Protein AF-A0A9E3L168-F1 (afdb_monomer_lite)

Secondary structure (DSSP, 8-state):
--------HHHHHHHHHHHHHHHHHHH-TTS-HHHHHHHTT-S-HHHHHHHHHHHHSS-HHHHHHHHTTS----PPP-PPP-

Structure (mmCIF, N/CA/C/O backbone):
data_AF-A0A9E3L168-F1
#
_entry.id   AF-A0A9E3L168-F1
#
loop_
_atom_site.group_PDB
_atom_site.id
_atom_site.type_symbol
_atom_site.label_atom_id
_atom_site.label_alt_id
_atom_site.label_comp_id
_atom_site.label_asym_id
_atom_site.label_entity_id
_atom_site.label_seq_id
_atom_site.pdbx_PDB_ins_code
_atom_site.Cartn_x
_atom_site.Cartn_y
_atom_site.Cartn_z
_atom_site.occupancy
_atom_site.B_iso_or_equiv
_atom_site.auth_seq_id
_atom_site.auth_comp_id
_atom_site.auth_asym_id
_atom_site.auth_atom_id
_atom_site.pdbx_PDB_model_num
ATOM 1 N N . MET A 1 1 ? 32.370 16.245 -4.169 1.00 47.94 1 MET A N 1
ATOM 2 C CA . MET A 1 1 ? 31.341 16.179 -3.115 1.00 47.94 1 MET A CA 1
ATOM 3 C C . MET A 1 1 ? 30.012 16.572 -3.741 1.00 47.94 1 MET A C 1
ATOM 5 O O . MET A 1 1 ? 29.661 17.737 -3.729 1.00 47.94 1 MET A O 1
ATOM 9 N N . PHE A 1 2 ? 29.345 15.611 -4.377 1.00 46.50 2 PHE A N 1
ATOM 10 C CA . PHE A 1 2 ? 27.940 15.699 -4.782 1.00 46.50 2 PHE A CA 1
ATOM 11 C C . PHE A 1 2 ? 27.372 14.298 -4.612 1.00 46.50 2 PHE A C 1
ATOM 13 O O . PHE A 1 2 ? 27.212 13.542 -5.561 1.00 46.50 2 PHE A O 1
ATOM 20 N N . GLU A 1 3 ? 27.180 13.924 -3.355 1.00 62.31 3 GLU A N 1
ATOM 21 C CA . GLU A 1 3 ? 26.323 12.802 -3.016 1.00 62.31 3 GLU A CA 1
ATOM 22 C C . GLU A 1 3 ? 24.926 13.401 -2.890 1.00 62.31 3 GLU A C 1
ATOM 24 O O . GLU A 1 3 ? 24.516 13.930 -1.862 1.00 62.31 3 GLU A O 1
ATOM 29 N N . SER A 1 4 ? 24.252 13.503 -4.025 1.00 56.59 4 SER A N 1
ATOM 30 C CA . SER A 1 4 ? 22.847 13.868 -4.079 1.00 56.59 4 SER A CA 1
ATOM 31 C C . SER A 1 4 ? 22.171 12.651 -4.652 1.00 56.59 4 SER A C 1
ATOM 33 O O . SER A 1 4 ? 22.300 12.383 -5.839 1.00 56.59 4 SER A O 1
ATOM 35 N N . VAL A 1 5 ? 21.571 11.872 -3.755 1.00 59.66 5 VAL A N 1
ATOM 36 C CA . VAL A 1 5 ? 20.836 10.643 -4.035 1.00 59.66 5 VAL A CA 1
ATOM 37 C C . VAL A 1 5 ? 20.010 10.834 -5.304 1.00 59.66 5 VAL A C 1
ATOM 39 O O . VAL A 1 5 ? 18.963 11.485 -5.290 1.00 59.66 5 VAL A O 1
ATOM 42 N N . GLU A 1 6 ? 20.487 10.269 -6.412 1.00 54.28 6 GLU A N 1
ATOM 43 C CA . GLU A 1 6 ? 19.656 10.036 -7.577 1.00 54.28 6 GLU A CA 1
ATOM 44 C C . GLU A 1 6 ? 18.630 9.006 -7.122 1.00 54.28 6 GLU A C 1
ATOM 46 O O . GLU A 1 6 ? 18.891 7.803 -7.124 1.00 54.28 6 GLU A O 1
ATOM 51 N N . LEU A 1 7 ? 17.470 9.468 -6.651 1.00 60.62 7 LEU A N 1
ATOM 52 C CA . LEU A 1 7 ? 16.320 8.591 -6.495 1.00 60.62 7 LEU A CA 1
ATOM 53 C C . LEU A 1 7 ? 16.036 8.046 -7.892 1.00 60.62 7 LEU A C 1
ATOM 55 O O . LEU A 1 7 ? 15.424 8.725 -8.721 1.00 60.62 7 LEU A O 1
ATOM 59 N N . SER A 1 8 ? 16.569 6.852 -8.161 1.00 67.12 8 SER A N 1
ATOM 60 C CA . SER A 1 8 ? 16.523 6.206 -9.464 1.00 67.12 8 SER A CA 1
ATOM 61 C C . SER A 1 8 ? 15.078 6.201 -9.947 1.00 67.12 8 SER A C 1
ATOM 63 O O . SER A 1 8 ? 14.155 6.011 -9.153 1.00 67.12 8 SER A O 1
ATOM 65 N N . PHE A 1 9 ? 14.855 6.402 -11.242 1.00 66.31 9 PHE A N 1
ATOM 66 C CA . PHE A 1 9 ? 13.515 6.444 -11.835 1.00 66.31 9 PHE A CA 1
ATOM 67 C C . PHE A 1 9 ? 12.616 5.282 -11.360 1.00 66.31 9 PHE A C 1
ATOM 69 O O . PHE A 1 9 ? 11.436 5.477 -11.067 1.00 66.31 9 PHE A O 1
ATOM 76 N N . GLY A 1 10 ? 13.190 4.088 -11.168 1.00 71.38 10 GLY A N 1
ATOM 77 C CA . GLY A 1 10 ? 12.480 2.929 -10.616 1.00 71.38 10 GLY A CA 1
ATOM 78 C C . GLY A 1 10 ? 11.989 3.104 -9.171 1.00 71.38 10 GLY A C 1
ATOM 79 O O . GLY A 1 10 ? 10.926 2.596 -8.816 1.00 71.38 10 GLY A O 1
ATOM 80 N N . GLU A 1 11 ? 12.712 3.846 -8.335 1.00 73.62 11 GLU A N 1
ATOM 81 C CA . GLU A 1 11 ? 12.302 4.186 -6.971 1.00 73.62 11 GLU A CA 1
ATOM 82 C C . GLU A 1 11 ? 11.182 5.226 -6.946 1.00 73.62 11 GLU A C 1
ATOM 84 O O . GLU A 1 11 ? 10.212 5.048 -6.211 1.00 73.62 11 GLU A O 1
ATOM 89 N N . GLN A 1 12 ? 11.251 6.256 -7.793 1.00 72.19 12 GLN A N 1
ATOM 90 C CA . GLN A 1 12 ? 10.152 7.218 -7.920 1.00 72.19 12 GLN A CA 1
ATOM 91 C C . GLN A 1 12 ? 8.865 6.550 -8.409 1.00 72.19 12 GLN A C 1
ATOM 93 O O . GLN A 1 12 ? 7.816 6.717 -7.790 1.00 72.19 12 GLN A O 1
ATOM 98 N N . VAL A 1 13 ? 8.947 5.713 -9.447 1.00 83.00 13 VAL A N 1
ATOM 99 C CA . VAL A 1 13 ? 7.793 4.949 -9.947 1.00 83.00 13 VAL A CA 1
ATOM 100 C C . VAL A 1 13 ? 7.214 4.048 -8.854 1.00 83.00 13 VAL A C 1
ATOM 102 O O . VAL A 1 13 ? 5.995 3.952 -8.700 1.00 83.00 13 VAL A O 1
ATOM 105 N N . ARG A 1 14 ? 8.072 3.399 -8.060 1.00 82.19 14 ARG A N 1
ATOM 106 C CA . ARG A 1 14 ? 7.648 2.580 -6.919 1.00 82.19 14 ARG A CA 1
ATOM 107 C C . ARG A 1 14 ? 6.936 3.414 -5.855 1.00 82.19 14 ARG A C 1
ATOM 109 O O . ARG A 1 14 ? 5.897 2.984 -5.363 1.00 82.19 14 ARG A O 1
ATOM 116 N N . ASN A 1 15 ? 7.444 4.596 -5.530 1.00 81.38 15 ASN A N 1
ATOM 117 C CA . ASN A 1 15 ? 6.825 5.486 -4.549 1.00 81.38 15 ASN A CA 1
ATOM 118 C C . ASN A 1 15 ? 5.448 5.981 -5.019 1.00 81.38 15 ASN A C 1
ATOM 120 O O . ASN A 1 15 ? 4.489 5.925 -4.252 1.00 81.38 15 ASN A O 1
ATOM 124 N N . SER A 1 16 ? 5.296 6.350 -6.294 1.00 83.38 16 SER A N 1
ATOM 125 C CA . SER A 1 16 ? 3.983 6.700 -6.860 1.00 83.38 16 SER A CA 1
ATOM 126 C C . SER A 1 16 ? 2.992 5.531 -6.795 1.00 83.38 16 SER A C 1
ATOM 128 O O . SER A 1 16 ? 1.829 5.716 -6.437 1.00 83.38 16 SER A O 1
ATOM 130 N N . ARG A 1 17 ? 3.449 4.301 -7.070 1.00 85.56 17 ARG A N 1
ATOM 131 C CA . ARG A 1 17 ? 2.623 3.087 -6.918 1.00 85.56 17 ARG A CA 1
ATOM 132 C C . ARG A 1 17 ? 2.203 2.861 -5.465 1.00 85.56 17 ARG A C 1
ATOM 134 O O . ARG A 1 17 ? 1.060 2.491 -5.214 1.00 85.56 17 ARG A O 1
ATOM 141 N N . LEU A 1 18 ? 3.101 3.102 -4.509 1.00 83.00 18 LEU A N 1
ATOM 142 C CA . LEU A 1 18 ? 2.814 2.996 -3.075 1.00 83.00 18 LEU A CA 1
ATOM 143 C C . LEU A 1 18 ? 1.745 4.003 -2.629 1.00 83.00 18 LEU A C 1
ATOM 145 O O . LEU A 1 18 ? 0.844 3.627 -1.882 1.00 83.00 18 LEU A O 1
ATOM 149 N N . GLN A 1 19 ? 1.798 5.241 -3.125 1.00 84.06 19 GLN A N 1
ATOM 150 C CA . GLN A 1 19 ? 0.766 6.257 -2.881 1.00 84.06 19 GLN A CA 1
ATOM 151 C C . GLN A 1 19 ? -0.606 5.835 -3.404 1.00 84.06 19 GLN A C 1
ATOM 153 O O . GLN A 1 19 ? -1.595 5.917 -2.674 1.00 84.06 19 GLN A O 1
ATOM 158 N N . PHE A 1 20 ? -0.663 5.304 -4.625 1.00 84.56 20 PHE A N 1
ATOM 159 C CA . PHE A 1 20 ? -1.903 4.764 -5.173 1.00 84.56 20 PHE A CA 1
ATOM 160 C C . PHE A 1 20 ? -2.452 3.624 -4.300 1.00 84.56 20 PHE A C 1
ATOM 162 O O . PHE A 1 20 ? -3.604 3.661 -3.870 1.00 84.56 20 PHE A O 1
ATOM 169 N N . CYS A 1 21 ? -1.594 2.672 -3.931 1.00 84.25 21 CYS A N 1
ATOM 170 C CA . CYS A 1 21 ? -1.924 1.575 -3.022 1.00 84.25 21 CYS A CA 1
ATOM 171 C C . CYS A 1 21 ? -2.485 2.051 -1.673 1.00 84.25 21 CYS A C 1
ATOM 173 O O . CYS A 1 21 ? -3.446 1.477 -1.168 1.00 84.25 21 CYS A O 1
ATOM 175 N N . ALA A 1 22 ? -1.902 3.096 -1.082 1.00 83.06 22 ALA A N 1
ATOM 176 C CA . ALA A 1 22 ? -2.367 3.670 0.177 1.00 83.06 22 ALA A CA 1
ATOM 177 C C . ALA A 1 22 ? -3.775 4.276 0.049 1.00 83.06 22 ALA A C 1
ATOM 179 O O . ALA A 1 22 ? -4.630 4.051 0.907 1.00 83.06 22 ALA A O 1
ATOM 180 N N . SER A 1 23 ? -4.046 4.976 -1.057 1.00 82.38 23 SER A N 1
ATOM 181 C CA . SER A 1 23 ? -5.381 5.514 -1.335 1.00 82.38 23 SER A CA 1
ATOM 182 C C . SER A 1 23 ? -6.426 4.403 -1.497 1.00 82.38 23 SER A C 1
ATOM 184 O O . SER A 1 23 ? -7.504 4.477 -0.906 1.00 82.38 23 SER A O 1
ATOM 186 N N . GLU A 1 24 ? -6.074 3.319 -2.193 1.00 84.69 24 GLU A N 1
ATOM 187 C CA . GLU A 1 24 ? -6.947 2.156 -2.368 1.00 84.69 24 GLU A CA 1
ATOM 188 C C . GLU A 1 24 ? -7.165 1.398 -1.054 1.00 84.69 24 GLU A C 1
ATOM 190 O O . GLU A 1 24 ? -8.283 0.979 -0.776 1.00 84.69 24 GLU A O 1
ATOM 195 N N . LEU A 1 25 ? -6.144 1.286 -0.195 1.00 80.00 25 LEU A N 1
ATOM 196 C CA . LEU A 1 25 ? -6.264 0.680 1.140 1.00 80.00 25 LEU A CA 1
ATOM 197 C C . LEU A 1 25 ? -7.272 1.398 2.037 1.00 80.00 25 LEU A C 1
ATOM 199 O O . LEU A 1 25 ? -7.925 0.756 2.861 1.00 80.00 25 LEU A O 1
ATOM 203 N N . SER A 1 26 ? -7.371 2.720 1.900 1.00 79.25 26 SER A N 1
ATOM 204 C CA . SER A 1 26 ? -8.331 3.533 2.644 1.00 79.25 26 SER A CA 1
ATOM 205 C C . SER A 1 26 ? -9.746 3.411 2.063 1.00 79.25 26 SER A C 1
ATOM 207 O O . SER A 1 26 ? -10.719 3.305 2.807 1.00 79.25 26 SER A O 1
ATOM 209 N N . ARG A 1 27 ? -9.865 3.369 0.728 1.00 80.38 27 ARG A N 1
ATOM 210 C CA . ARG A 1 27 ? -11.154 3.300 0.014 1.00 80.38 27 ARG A CA 1
ATOM 211 C C . ARG A 1 27 ? -11.792 1.913 0.023 1.00 80.38 27 ARG A C 1
ATOM 213 O O . ARG A 1 27 ? -13.013 1.814 0.071 1.00 80.38 27 ARG A O 1
ATOM 220 N N . LEU A 1 28 ? -10.984 0.859 -0.056 1.00 80.44 28 LEU A N 1
ATOM 221 C CA . LEU A 1 28 ? -11.423 -0.525 -0.219 1.00 80.44 28 LEU A CA 1
ATOM 222 C C . LEU A 1 28 ? -10.953 -1.376 0.963 1.00 80.44 28 LEU A C 1
ATOM 224 O O . LEU A 1 28 ? -9.994 -2.144 0.833 1.00 80.44 28 LEU A O 1
ATOM 228 N N . PRO A 1 29 ? -11.632 -1.298 2.122 1.00 74.31 29 PRO A N 1
ATOM 229 C CA . PRO A 1 29 ? -11.343 -2.210 3.212 1.00 74.31 29 PRO A CA 1
ATOM 230 C C . PRO A 1 29 ? -11.566 -3.660 2.755 1.00 74.31 29 PRO A C 1
ATOM 232 O O . PRO A 1 29 ? -10.763 -4.520 3.051 1.00 74.31 29 PRO A O 1
ATOM 235 N N . ASP A 1 30 ? -12.558 -4.012 1.957 1.00 80.12 30 ASP A N 1
ATOM 236 C CA . ASP A 1 30 ? -12.797 -5.446 1.710 1.00 80.12 30 ASP A CA 1
ATOM 237 C C . ASP A 1 30 ? -11.712 -6.155 0.870 1.00 80.12 30 ASP A C 1
ATOM 239 O O . ASP A 1 30 ? -11.636 -7.382 0.885 1.00 80.12 30 ASP A O 1
ATOM 243 N N . ARG A 1 31 ? -10.800 -5.411 0.222 1.00 83.00 31 ARG A N 1
ATOM 244 C CA . ARG A 1 31 ? -9.687 -6.001 -0.533 1.00 83.00 31 ARG A CA 1
ATOM 245 C C . ARG A 1 31 ? -8.545 -6.485 0.352 1.00 83.00 31 ARG A C 1
ATOM 247 O O . ARG A 1 31 ? -8.183 -5.885 1.372 1.00 83.00 31 ARG A O 1
ATOM 254 N N . SER A 1 32 ? -7.930 -7.580 -0.085 1.00 85.38 32 SER A N 1
ATOM 255 C CA . SER A 1 32 ? -6.739 -8.122 0.556 1.00 85.38 32 SER A CA 1
ATOM 256 C C . SER A 1 32 ? -5.493 -7.291 0.218 1.00 85.38 32 SER A C 1
ATOM 258 O O . SER A 1 32 ? -5.374 -6.704 -0.858 1.00 85.38 32 SER A O 1
ATOM 260 N N . LEU A 1 33 ? -4.514 -7.272 1.132 1.00 82.75 33 LEU A N 1
ATOM 261 C CA . LEU A 1 33 ? -3.217 -6.626 0.879 1.00 82.75 33 LEU A CA 1
ATOM 262 C C . LEU A 1 33 ? -2.512 -7.220 -0.351 1.00 82.75 33 LEU A C 1
ATOM 264 O O . LEU A 1 33 ? -1.800 -6.506 -1.048 1.00 82.75 33 LEU A O 1
ATOM 268 N N . ALA A 1 34 ? -2.738 -8.513 -0.605 1.00 85.56 34 ALA A N 1
ATOM 269 C CA . ALA A 1 34 ? -2.249 -9.244 -1.767 1.00 85.56 34 ALA A CA 1
ATOM 270 C C . ALA A 1 34 ? -2.730 -8.627 -3.074 1.00 85.56 34 ALA A C 1
ATOM 272 O O . ALA A 1 34 ? -1.925 -8.275 -3.928 1.00 85.56 34 ALA A O 1
ATOM 273 N N . GLU A 1 35 ? -4.043 -8.456 -3.197 1.00 87.25 35 GLU A N 1
ATOM 274 C CA . GLU A 1 35 ? -4.665 -7.922 -4.403 1.00 87.25 35 GLU A CA 1
ATOM 275 C C . GLU A 1 35 ? -4.287 -6.466 -4.639 1.00 87.25 35 GLU A C 1
ATOM 277 O O . GLU A 1 35 ? -4.045 -6.074 -5.776 1.00 87.25 35 GLU A O 1
ATOM 282 N N . ILE A 1 36 ? -4.195 -5.668 -3.573 1.00 85.75 36 ILE A N 1
ATOM 283 C CA . ILE A 1 36 ? -3.786 -4.266 -3.682 1.00 85.75 36 ILE A CA 1
ATOM 284 C C . ILE A 1 36 ? -2.324 -4.177 -4.140 1.00 85.75 36 ILE A C 1
ATOM 286 O O . ILE A 1 36 ? -2.027 -3.455 -5.091 1.00 85.75 36 ILE A O 1
ATOM 290 N N . ALA A 1 37 ? -1.423 -4.963 -3.540 1.00 85.44 37 ALA A N 1
ATOM 291 C CA . ALA A 1 37 ? -0.025 -5.035 -3.959 1.00 85.44 37 ALA A CA 1
ATOM 292 C C . ALA A 1 37 ? 0.100 -5.446 -5.437 1.00 85.44 37 ALA A C 1
ATOM 294 O O . ALA A 1 37 ? 0.780 -4.764 -6.209 1.00 85.44 37 ALA A O 1
ATOM 295 N N . LEU A 1 38 ? -0.620 -6.496 -5.844 1.00 86.50 38 LEU A N 1
ATOM 296 C CA . LEU A 1 38 ? -0.642 -6.985 -7.222 1.00 86.50 38 LEU A CA 1
ATOM 297 C C . LEU A 1 38 ? -1.177 -5.918 -8.190 1.00 86.50 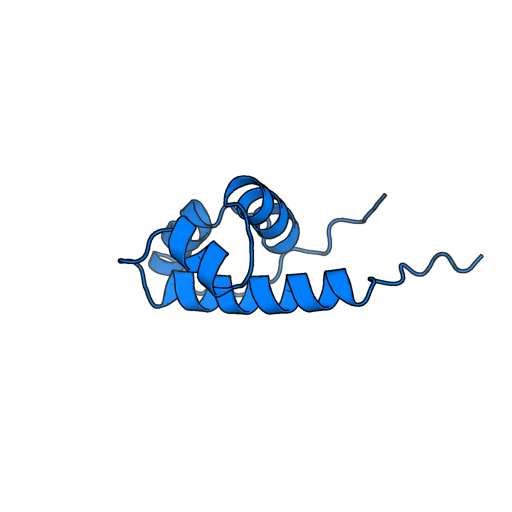38 LEU A C 1
ATOM 299 O O . LEU A 1 38 ? -0.575 -5.660 -9.230 1.00 86.50 38 LEU A O 1
ATOM 303 N N . SER A 1 39 ? -2.258 -5.229 -7.811 1.00 83.69 39 SER A N 1
ATOM 304 C CA . SER A 1 39 ? -2.875 -4.154 -8.598 1.00 83.69 39 SER A CA 1
ATOM 305 C C . SER A 1 39 ? -1.956 -2.944 -8.776 1.00 83.69 39 SER A C 1
ATOM 307 O O . SER A 1 39 ? -2.035 -2.262 -9.794 1.00 83.69 39 SER A O 1
ATOM 309 N N . CYS A 1 40 ? -1.070 -2.673 -7.816 1.00 81.31 40 CYS A N 1
ATOM 310 C CA . CYS A 1 40 ? -0.051 -1.628 -7.924 1.00 81.31 40 CYS A CA 1
ATOM 311 C C . CYS A 1 40 ? 1.207 -2.091 -8.682 1.00 81.31 40 CYS A C 1
ATOM 313 O O . CYS A 1 40 ? 2.114 -1.288 -8.919 1.00 81.31 40 CYS A O 1
ATOM 315 N N . GLY A 1 41 ? 1.279 -3.364 -9.081 1.00 82.69 41 GLY A N 1
ATOM 316 C CA . GLY A 1 41 ? 2.402 -3.958 -9.805 1.00 82.69 41 GLY A CA 1
ATOM 317 C C . GLY A 1 41 ? 3.545 -4.452 -8.917 1.00 82.69 41 GLY A C 1
ATOM 318 O O . GLY A 1 41 ? 4.685 -4.499 -9.374 1.00 82.69 41 GLY A O 1
ATOM 319 N N . PHE A 1 42 ? 3.268 -4.803 -7.659 1.00 83.12 42 PHE A N 1
ATOM 320 C CA . PHE A 1 42 ? 4.195 -5.576 -6.835 1.00 83.12 42 PHE A CA 1
ATOM 321 C C . PHE A 1 42 ? 3.967 -7.070 -7.075 1.00 83.12 42 PHE A C 1
ATOM 323 O O . PHE A 1 42 ? 2.840 -7.544 -6.975 1.00 83.12 42 PHE A O 1
ATOM 330 N N . GLY A 1 43 ? 5.043 -7.809 -7.362 1.00 78.81 43 GLY A N 1
ATOM 331 C CA . GLY A 1 43 ? 4.981 -9.269 -7.510 1.00 78.81 43 GLY A CA 1
ATOM 332 C C . GLY A 1 43 ? 4.712 -9.997 -6.191 1.00 78.81 43 GLY A C 1
ATOM 333 O O . GLY A 1 43 ? 4.077 -11.044 -6.191 1.00 78.81 43 GLY A O 1
ATOM 334 N N . ASP A 1 44 ? 5.124 -9.401 -5.065 1.00 84.81 44 ASP A N 1
ATOM 335 C CA . ASP A 1 44 ? 5.080 -10.046 -3.754 1.00 84.81 44 ASP A CA 1
ATOM 336 C C . ASP A 1 44 ? 4.662 -9.094 -2.631 1.00 84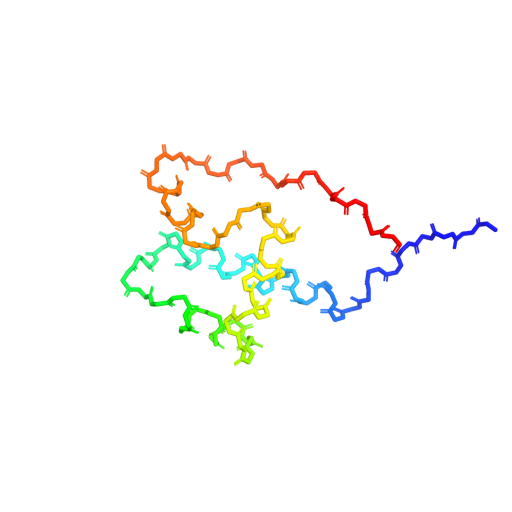.81 44 ASP A C 1
ATOM 338 O O . ASP A 1 44 ? 5.144 -7.961 -2.510 1.00 84.81 44 ASP A O 1
ATOM 342 N N . ILE A 1 45 ? 3.838 -9.615 -1.720 1.00 84.88 45 ILE A N 1
ATOM 343 C CA . ILE A 1 45 ? 3.371 -8.906 -0.519 1.00 84.88 45 ILE A CA 1
ATOM 344 C C . ILE A 1 45 ? 4.520 -8.595 0.437 1.00 84.88 45 ILE A C 1
ATOM 346 O O . ILE A 1 45 ? 4.521 -7.544 1.069 1.00 84.88 45 ILE A O 1
ATOM 350 N N . SER A 1 46 ? 5.498 -9.492 0.574 1.00 86.06 46 SER A N 1
ATOM 351 C CA . SER A 1 46 ? 6.632 -9.293 1.487 1.00 86.06 46 SER A CA 1
ATOM 352 C C . SER A 1 46 ? 7.469 -8.084 1.074 1.00 86.06 46 SER A C 1
ATOM 354 O O . SER A 1 46 ? 7.787 -7.233 1.908 1.00 86.06 46 SER A O 1
ATOM 356 N N . HIS A 1 47 ? 7.756 -7.969 -0.226 1.00 84.25 47 HIS A N 1
ATOM 357 C CA . HIS A 1 47 ? 8.465 -6.824 -0.788 1.00 84.25 47 HIS A CA 1
ATOM 358 C C . HIS A 1 47 ? 7.622 -5.548 -0.671 1.00 84.25 47 HIS A C 1
ATOM 360 O O . HIS A 1 47 ? 8.110 -4.528 -0.184 1.00 84.25 47 HIS A O 1
ATOM 366 N N . PHE A 1 48 ? 6.331 -5.628 -1.010 1.00 85.19 48 PHE A N 1
ATOM 367 C CA . PHE A 1 48 ? 5.391 -4.524 -0.829 1.00 85.19 48 PHE A CA 1
ATOM 368 C C . PHE A 1 48 ? 5.352 -4.024 0.618 1.00 85.19 48 PHE A C 1
ATOM 370 O O . PHE A 1 48 ? 5.535 -2.836 0.844 1.00 85.19 48 PHE A O 1
ATOM 377 N N . ASN A 1 49 ? 5.189 -4.904 1.608 1.00 85.69 49 ASN A N 1
ATOM 378 C CA . ASN A 1 49 ? 5.143 -4.539 3.024 1.00 85.69 49 ASN A CA 1
ATOM 379 C C . ASN A 1 49 ? 6.423 -3.834 3.475 1.00 85.69 49 ASN A C 1
ATOM 381 O O . ASN A 1 49 ? 6.357 -2.871 4.240 1.00 85.69 49 ASN A O 1
ATOM 385 N N . HIS A 1 50 ? 7.584 -4.303 3.011 1.00 85.06 50 HIS A N 1
ATOM 386 C CA . HIS A 1 50 ? 8.860 -3.688 3.352 1.00 85.06 50 HIS A CA 1
ATOM 387 C C . HIS A 1 50 ? 8.974 -2.281 2.755 1.00 85.06 50 HIS A C 1
ATOM 389 O O . HIS A 1 50 ? 9.273 -1.334 3.480 1.00 85.06 50 HIS A O 1
ATOM 395 N N . CYS A 1 51 ? 8.669 -2.122 1.463 1.00 82.94 51 CYS A N 1
ATOM 396 C CA . CYS A 1 51 ? 8.690 -0.825 0.787 1.00 82.94 51 CYS A CA 1
ATOM 397 C C . CYS A 1 51 ? 7.628 0.135 1.334 1.00 82.94 51 CYS A C 1
ATOM 399 O O . CYS A 1 51 ? 7.922 1.302 1.568 1.00 82.94 51 CYS A O 1
ATOM 401 N N . PHE A 1 52 ? 6.416 -0.355 1.592 1.00 84.44 52 PHE A N 1
ATOM 402 C CA . PHE A 1 52 ? 5.314 0.424 2.144 1.00 84.44 52 PHE A CA 1
ATOM 403 C C . PHE A 1 52 ? 5.666 0.931 3.538 1.00 84.44 52 PHE A C 1
ATOM 405 O O . PHE A 1 52 ? 5.534 2.117 3.801 1.00 84.44 52 PHE A O 1
ATOM 412 N N . ARG A 1 53 ? 6.213 0.074 4.408 1.00 84.38 53 ARG A N 1
ATOM 413 C CA . ARG A 1 53 ? 6.689 0.497 5.730 1.00 84.38 53 ARG A CA 1
ATOM 414 C C . ARG A 1 53 ? 7.880 1.449 5.640 1.00 84.38 53 ARG A C 1
ATOM 416 O O . ARG A 1 53 ? 7.971 2.359 6.450 1.00 84.38 53 ARG A O 1
ATOM 423 N N . LYS A 1 54 ? 8.778 1.276 4.668 1.00 80.94 54 LYS A N 1
ATOM 424 C CA . LYS A 1 54 ? 9.897 2.205 4.442 1.00 80.94 54 LYS A CA 1
ATOM 425 C C . LYS A 1 54 ? 9.405 3.591 4.001 1.00 80.94 54 LYS A C 1
ATOM 427 O O . LYS A 1 54 ? 9.982 4.586 4.414 1.00 80.94 54 LYS A O 1
ATOM 432 N N . HIS A 1 55 ? 8.346 3.648 3.192 1.00 78.88 55 HIS A N 1
ATOM 433 C CA . HIS A 1 55 ? 7.803 4.892 2.642 1.00 78.88 55 HIS A CA 1
ATOM 434 C C . HIS A 1 55 ? 6.806 5.591 3.581 1.00 78.88 55 HIS A C 1
ATOM 436 O O . HIS A 1 55 ? 6.867 6.801 3.752 1.00 78.88 55 HIS A O 1
ATOM 442 N N . PHE A 1 56 ? 5.905 4.832 4.211 1.00 79.88 56 PHE A N 1
ATOM 443 C CA . PHE A 1 56 ? 4.834 5.331 5.084 1.00 79.88 56 PHE A CA 1
ATOM 444 C C . PHE A 1 56 ? 5.113 5.148 6.579 1.00 79.88 56 PHE A C 1
ATOM 446 O O . PHE A 1 56 ? 4.288 5.531 7.402 1.00 79.88 56 PHE A O 1
ATOM 453 N N . GLY A 1 57 ? 6.228 4.527 6.967 1.00 79.12 57 GLY A N 1
ATOM 454 C CA . GLY A 1 57 ? 6.578 4.255 8.369 1.00 79.12 57 GLY A CA 1
ATOM 455 C C . GLY A 1 57 ? 5.725 3.168 9.039 1.00 79.12 57 GLY A C 1
ATOM 456 O O . GLY A 1 57 ? 6.164 2.528 9.992 1.00 79.12 57 GLY A O 1
ATOM 457 N N . VAL A 1 58 ? 4.525 2.904 8.521 1.00 82.25 58 VAL A N 1
ATOM 458 C CA . VAL A 1 58 ? 3.554 1.946 9.058 1.00 82.25 58 VAL A CA 1
ATOM 459 C C . VAL A 1 58 ? 3.335 0.778 8.104 1.00 82.25 58 VAL A C 1
ATOM 461 O O . VAL A 1 58 ? 3.522 0.889 6.895 1.00 82.25 58 VAL A O 1
ATOM 464 N N . SER A 1 59 ? 2.923 -0.373 8.638 1.00 82.38 59 SER A N 1
ATOM 465 C CA . SER A 1 59 ? 2.502 -1.489 7.785 1.00 82.38 59 SER A CA 1
ATOM 466 C C . SER A 1 59 ? 1.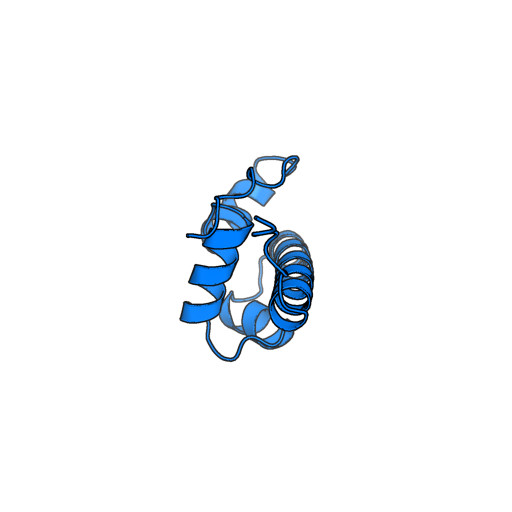165 -1.158 7.103 1.00 82.38 59 SER A C 1
ATOM 468 O O . SER A 1 59 ? 0.342 -0.472 7.705 1.00 82.38 59 SER A O 1
ATOM 470 N N . PRO A 1 60 ? 0.875 -1.667 5.896 1.00 81.38 60 PRO A N 1
ATOM 471 C CA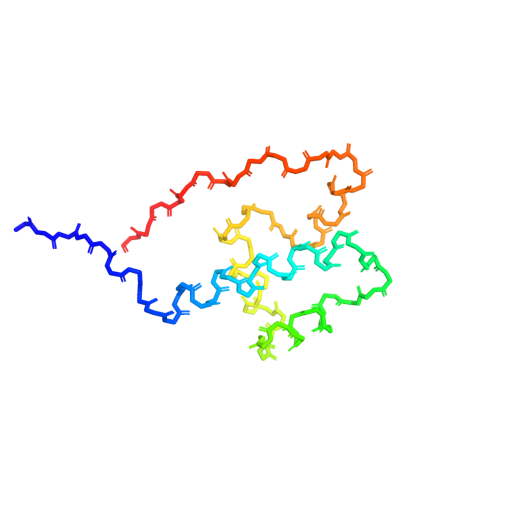 . PRO A 1 60 ? -0.391 -1.385 5.210 1.00 81.38 60 PRO A CA 1
ATOM 472 C C . PRO A 1 60 ? -1.621 -1.908 5.976 1.00 81.38 60 PRO A C 1
ATOM 474 O O . PRO A 1 60 ? -2.707 -1.336 5.900 1.00 81.38 60 PRO A O 1
ATOM 477 N N . ARG A 1 61 ? -1.445 -2.955 6.795 1.00 81.00 61 ARG A N 1
ATOM 478 C CA . ARG A 1 61 ? -2.466 -3.451 7.734 1.00 81.00 61 ARG A CA 1
ATOM 479 C C . ARG A 1 61 ? -2.779 -2.424 8.825 1.00 81.00 61 ARG A C 1
ATOM 481 O O . ARG A 1 61 ? -3.941 -2.206 9.154 1.00 81.00 61 ARG A O 1
ATOM 488 N N . GLU A 1 62 ? -1.736 -1.790 9.352 1.00 79.81 62 GLU A N 1
ATOM 489 C CA . GLU A 1 62 ? -1.846 -0.740 10.362 1.00 79.81 62 GLU A CA 1
ATOM 490 C C . GLU A 1 62 ? -2.367 0.564 9.755 1.00 79.81 62 GLU A C 1
ATOM 492 O O . GLU A 1 62 ? -3.251 1.188 10.325 1.00 79.81 62 GLU A O 1
ATOM 497 N N . TYR A 1 63 ? -1.920 0.915 8.547 1.00 81.75 63 TYR A N 1
ATOM 498 C CA . TYR A 1 63 ? -2.432 2.041 7.767 1.00 81.75 63 TYR A CA 1
ATOM 499 C C . TYR A 1 63 ? -3.950 1.954 7.607 1.00 81.75 63 TYR A C 1
ATOM 501 O O . TYR A 1 63 ? -4.659 2.919 7.862 1.00 81.75 63 TYR A O 1
ATOM 509 N N . ARG A 1 64 ? -4.469 0.763 7.293 1.00 80.00 64 ARG A N 1
ATOM 510 C CA . ARG A 1 64 ? -5.911 0.510 7.218 1.00 80.00 64 ARG A CA 1
ATOM 511 C C . ARG A 1 64 ? -6.625 0.642 8.567 1.00 80.00 64 ARG A C 1
ATOM 513 O O . ARG A 1 64 ? -7.785 1.041 8.607 1.00 80.00 64 ARG A O 1
ATOM 520 N N . ARG A 1 65 ? -5.962 0.309 9.677 1.00 79.94 65 ARG A N 1
ATOM 521 C CA . ARG A 1 65 ? -6.500 0.525 11.028 1.00 79.94 65 ARG A CA 1
ATOM 522 C C . ARG A 1 65 ? -6.543 2.017 11.371 1.00 79.94 65 ARG A C 1
ATOM 524 O O . ARG A 1 65 ? -7.555 2.482 11.883 1.00 79.94 65 ARG A O 1
ATOM 531 N N . ILE A 1 66 ? -5.488 2.759 11.034 1.00 78.00 66 ILE A N 1
ATOM 532 C CA . ILE A 1 66 ? -5.352 4.199 11.293 1.00 78.00 66 ILE A CA 1
ATOM 533 C C . ILE A 1 66 ? -6.286 5.019 10.402 1.00 78.00 66 ILE A C 1
ATOM 535 O O . ILE A 1 66 ? -6.927 5.932 10.906 1.00 78.00 66 ILE A O 1
ATOM 539 N N . ALA A 1 67 ? -6.432 4.672 9.121 1.00 72.75 67 ALA A N 1
ATOM 540 C CA . ALA A 1 67 ? -7.329 5.354 8.183 1.00 72.75 67 ALA A CA 1
ATOM 541 C C . ALA A 1 67 ? -8.793 5.348 8.656 1.00 72.75 67 ALA A C 1
ATOM 543 O O . ALA A 1 67 ? -9.561 6.249 8.337 1.00 72.75 67 ALA A O 1
ATOM 544 N N . ARG A 1 68 ? -9.177 4.356 9.471 1.00 69.62 68 ARG A N 1
ATOM 545 C CA . ARG A 1 68 ? -10.493 4.298 10.123 1.00 69.62 68 ARG A CA 1
ATOM 546 C C . AR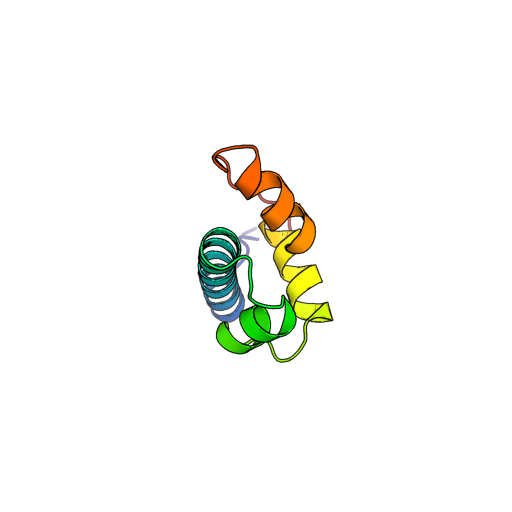G A 1 68 ? -10.616 5.199 11.356 1.00 69.62 68 ARG A C 1
ATOM 548 O O . ARG A 1 68 ? -11.731 5.422 11.812 1.00 69.62 68 ARG A O 1
ATOM 555 N N . CYS A 1 69 ? -9.502 5.675 11.909 1.00 62.47 69 CYS A N 1
ATOM 556 C CA . CYS A 1 69 ? -9.441 6.436 13.158 1.00 62.4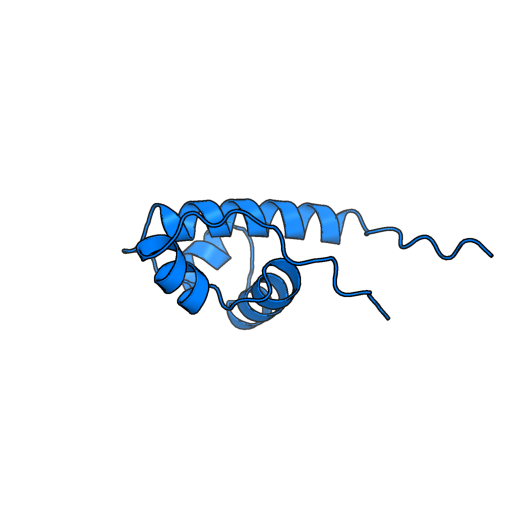7 69 CYS A CA 1
ATOM 557 C C . CYS A 1 69 ? -8.910 7.875 13.008 1.00 62.47 69 CYS A C 1
ATOM 559 O O . CYS A 1 69 ? -9.148 8.670 13.913 1.00 62.47 69 CYS A O 1
ATOM 561 N N . ARG A 1 70 ? -8.203 8.244 11.928 1.00 51.59 70 ARG A N 1
ATOM 562 C CA . ARG A 1 70 ? -7.644 9.599 11.743 1.00 51.59 70 ARG A CA 1
ATOM 563 C C . ARG A 1 70 ? -7.429 9.948 10.257 1.00 51.59 70 ARG A C 1
ATOM 565 O O . ARG A 1 70 ? -7.002 9.065 9.511 1.00 51.59 70 ARG A O 1
ATOM 572 N N . PRO A 1 71 ? -7.645 11.210 9.823 1.00 51.56 71 PRO A N 1
ATOM 573 C CA . PRO A 1 71 ? -7.126 11.687 8.542 1.00 51.56 71 PRO A CA 1
ATOM 574 C C . PRO A 1 71 ? -5.591 11.627 8.573 1.00 51.56 71 PRO A C 1
ATOM 576 O O . PRO A 1 71 ? -4.946 12.176 9.465 1.00 51.56 71 PRO A O 1
ATOM 579 N N . LEU A 1 72 ? -5.012 10.860 7.650 1.00 52.75 72 LEU A N 1
ATOM 580 C CA . LEU A 1 72 ? -3.571 10.642 7.515 1.00 52.75 72 LEU A CA 1
ATOM 581 C C . LEU A 1 72 ? -2.931 11.857 6.838 1.00 52.75 72 LEU A C 1
ATOM 583 O O . LEU A 1 72 ? -2.631 11.842 5.648 1.00 52.75 72 LEU A O 1
ATOM 587 N N . GLU A 1 73 ? -2.766 12.919 7.612 1.00 51.47 73 GLU A N 1
ATOM 588 C CA . GLU A 1 73 ? -1.980 14.093 7.258 1.00 51.47 73 GLU A CA 1
ATOM 589 C C . GLU A 1 73 ? -0.614 13.913 7.917 1.00 51.47 73 GLU A C 1
ATOM 591 O O . GLU A 1 73 ? -0.500 14.034 9.130 1.00 51.47 73 GLU A O 1
ATOM 596 N N . ASP A 1 74 ? 0.347 13.427 7.133 1.00 50.81 74 ASP A N 1
ATOM 597 C CA . ASP A 1 74 ? 1.785 13.727 7.184 1.00 50.81 74 ASP A CA 1
ATOM 598 C C . ASP A 1 74 ? 2.567 12.561 6.547 1.00 50.81 74 ASP A C 1
ATOM 600 O O . ASP A 1 74 ? 2.509 11.426 7.039 1.00 50.81 74 ASP A O 1
ATOM 604 N N . PRO A 1 75 ? 3.301 12.790 5.440 1.00 49.47 75 PRO A N 1
ATOM 605 C CA . PRO A 1 75 ? 4.290 11.828 4.977 1.00 49.47 75 PRO A CA 1
ATOM 606 C C . PRO A 1 75 ? 5.380 11.696 6.056 1.00 49.47 75 PRO A C 1
ATOM 608 O O . PRO A 1 75 ? 5.867 12.716 6.551 1.00 49.47 75 PRO A O 1
ATOM 611 N N . PRO A 1 76 ? 5.785 10.475 6.452 1.00 47.44 76 PRO A N 1
ATOM 612 C CA . PRO A 1 76 ? 6.853 10.312 7.427 1.00 47.44 76 PRO A CA 1
ATOM 613 C C . PRO A 1 76 ? 8.120 11.004 6.921 1.00 47.44 76 PRO A C 1
ATOM 615 O O . PRO A 1 76 ? 8.426 10.897 5.728 1.00 47.44 76 PRO A O 1
ATOM 618 N N . PRO A 1 77 ? 8.871 11.688 7.800 1.00 46.38 77 PRO A N 1
ATOM 619 C CA . PRO A 1 77 ? 10.105 12.339 7.409 1.00 46.38 77 PRO A CA 1
ATOM 620 C C . PRO A 1 77 ? 11.047 11.298 6.815 1.00 46.38 77 PRO A C 1
ATOM 622 O O . PRO A 1 77 ? 11.324 10.263 7.426 1.00 46.38 77 PRO A O 1
ATOM 625 N N . SER A 1 78 ? 11.482 11.605 5.594 1.00 51.34 78 SER A N 1
ATOM 626 C CA . SER A 1 78 ? 12.501 10.942 4.793 1.00 51.34 78 SER A CA 1
ATOM 627 C C . SER A 1 78 ? 13.535 10.252 5.677 1.00 51.34 78 SER A C 1
ATOM 629 O O . SER A 1 78 ? 14.440 10.891 6.211 1.00 51.34 78 SER A O 1
ATOM 631 N N . CYS A 1 79 ? 13.386 8.941 5.866 1.00 40.50 79 CYS A N 1
ATOM 632 C CA . CYS A 1 79 ? 14.409 8.166 6.547 1.00 40.50 79 CYS A CA 1
ATOM 633 C C . CYS A 1 79 ? 15.635 8.154 5.615 1.00 40.50 79 CYS A C 1
ATOM 635 O O . CYS A 1 79 ? 15.482 7.756 4.454 1.00 40.50 79 CYS A O 1
ATOM 637 N N . PRO A 1 80 ? 16.806 8.641 6.062 1.00 44.09 80 PRO A N 1
ATOM 638 C CA . PRO A 1 80 ? 17.962 8.802 5.199 1.00 44.09 80 PRO A CA 1
ATOM 639 C C . PRO A 1 80 ? 18.407 7.423 4.711 1.00 44.09 80 PRO A C 1
ATOM 641 O O . PRO A 1 80 ? 18.508 6.468 5.483 1.00 44.09 80 PRO A O 1
ATOM 644 N N . LEU A 1 81 ? 18.589 7.318 3.397 1.00 34.62 81 LEU A N 1
ATOM 645 C CA . LEU A 1 81 ? 19.245 6.180 2.766 1.00 34.62 81 LEU A CA 1
ATOM 646 C C . LEU A 1 81 ? 20.702 6.138 3.269 1.00 34.62 81 LEU A C 1
ATOM 648 O O . LEU A 1 81 ? 21.304 7.210 3.355 1.00 34.62 81 LEU A O 1
ATOM 652 N N . PRO A 1 82 ? 21.250 4.965 3.641 1.00 47.69 82 PRO A N 1
ATOM 653 C CA . PRO A 1 82 ? 22.697 4.808 3.729 1.00 47.69 82 PRO A CA 1
ATOM 654 C C . PRO A 1 82 ? 23.344 4.912 2.345 1.00 47.69 82 PRO A C 1
ATOM 656 O O . PRO A 1 82 ? 22.639 4.646 1.339 1.00 47.69 82 PRO A O 1
#

Sequence (82 aa):
MFESVELSFGEQVRNSRLQFCASELSRLPDRSLAEIALSCGFGDISHFNHCFRKHFGVSPREYRRIARCRPLEDPPPSCPLP

pLDDT: mean 73.46, std 14.22, range [34.62, 87.25]

Radius of gyration: 13.47 Å; chains: 1; bounding box: 44×26×25 Å

Foldseek 3Di:
DDPDDPCDPVNVLLLVLLVVLLVCLLVCVPDDCVVSCVVSPHPDSVVSQVSNCLFQVDGSVVSSVVSVPDDPPDGPPNDDDD